Protein AF-A0A9X3JL12-F1 (afdb_monomer)

Mean predicted aligned error: 10.88 Å

Secondary structure (DSSP, 8-state):
---EEEEEEEEEEES-HHHHHHHHHHHHHHHHHHT----------PPPPP---S-----HHHHHHHHHTTSPPP--TTEEEEEEEEEEEE-

Sequence (91 aa):
MANYTVTITYIVEVLDEEQLSTAGAAAWNGSAAEGWAVRSDGEAVAEGASGEADDVSLTPEASLALVTGQFAYPSVPGVRFIGMSTDAQPR

Foldseek 3Di:
DWDKDKDKDWDKDQQDPVFQVVQVVVVCVVCVVVVNHDDDDDDDDDDDDDDDDDDDPCDVFNVVQVVVVPDDDDDGTRMDTDDMGMGMDTD

Solvent-accessible surface area (backbone atoms only — not comparable to full-atom values): 5987 Å² total; per-residue (Å²): 136,87,53,71,46,75,49,77,47,74,43,71,45,79,77,31,70,68,51,31,51,51,51,50,52,52,51,52,61,50,28,67,75,73,72,53,80,83,80,88,76,83,95,84,87,85,89,81,86,89,80,89,89,81,86,80,74,76,42,74,41,54,47,49,25,55,60,61,62,66,59,77,80,80,92,50,68,33,50,46,79,78,46,75,52,58,46,43,43,81,105

Structure (mmCIF, N/CA/C/O backbone):
data_AF-A0A9X3JL12-F1
#
_entry.id   AF-A0A9X3JL12-F1
#
loop_
_atom_site.group_PDB
_atom_site.id
_atom_site.type_symbol
_atom_site.label_atom_id
_atom_site.label_alt_id
_atom_site.label_comp_id
_atom_site.label_asym_id
_atom_site.label_entity_id
_atom_site.label_seq_id
_atom_site.pdbx_PDB_ins_code
_atom_site.Cartn_x
_atom_site.Cartn_y
_atom_site.Cartn_z
_atom_site.occupancy
_atom_site.B_iso_or_equiv
_atom_site.auth_seq_id
_atom_site.auth_comp_id
_atom_site.auth_asym_id
_atom_site.auth_atom_id
_atom_site.pdbx_PDB_model_num
ATOM 1 N N . MET A 1 1 ? 9.876 -19.242 -18.178 1.00 70.56 1 MET A N 1
ATOM 2 C CA . MET A 1 1 ? 9.038 -18.130 -17.681 1.00 70.56 1 MET A CA 1
ATOM 3 C C . MET A 1 1 ? 9.934 -17.218 -16.871 1.00 70.56 1 MET A C 1
ATOM 5 O O . MET A 1 1 ? 10.716 -17.742 -16.087 1.00 70.56 1 MET A O 1
ATOM 9 N N . ALA A 1 2 ? 9.874 -15.910 -17.111 1.00 81.94 2 ALA A N 1
ATOM 10 C CA . ALA A 1 2 ? 10.545 -14.927 -16.267 1.00 81.94 2 ALA A CA 1
ATOM 11 C C . ALA A 1 2 ? 9.648 -14.620 -15.062 1.00 81.94 2 ALA A C 1
ATOM 13 O O . ALA A 1 2 ? 8.429 -14.530 -15.214 1.00 81.94 2 ALA A O 1
ATOM 14 N N . ASN A 1 3 ? 10.248 -14.509 -13.880 1.00 88.62 3 ASN A N 1
ATOM 15 C CA . ASN A 1 3 ? 9.566 -14.020 -12.690 1.00 88.62 3 ASN A CA 1
ATOM 16 C C . ASN A 1 3 ? 9.865 -12.529 -12.558 1.00 88.62 3 ASN A C 1
ATOM 18 O O . ASN A 1 3 ? 10.973 -12.102 -12.867 1.00 88.62 3 ASN A O 1
ATOM 22 N N . TYR A 1 4 ? 8.892 -11.766 -12.078 1.00 86.50 4 TYR A N 1
ATOM 23 C CA . TYR A 1 4 ? 9.027 -10.334 -11.856 1.00 86.50 4 TYR A CA 1
ATOM 24 C C . TYR A 1 4 ? 8.684 -10.007 -10.408 1.00 86.50 4 TYR A C 1
ATOM 26 O O . TYR A 1 4 ? 7.780 -10.611 -9.827 1.00 86.50 4 TYR A O 1
ATOM 34 N N . THR A 1 5 ? 9.403 -9.047 -9.847 1.00 86.19 5 THR A N 1
ATOM 35 C CA . THR A 1 5 ? 9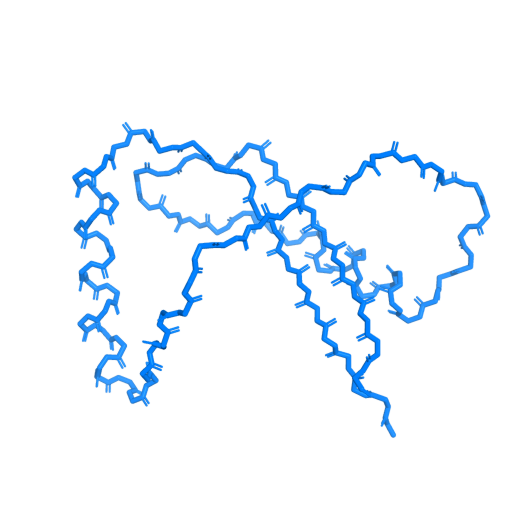.052 -8.367 -8.604 1.00 86.19 5 THR A CA 1
ATOM 36 C C . THR A 1 5 ? 8.415 -7.039 -8.983 1.00 86.19 5 THR A C 1
ATOM 38 O O . THR A 1 5 ? 8.982 -6.294 -9.778 1.00 86.19 5 THR A O 1
ATOM 41 N N . VAL A 1 6 ? 7.234 -6.754 -8.436 1.00 83.00 6 VAL A N 1
ATOM 42 C CA . VAL A 1 6 ? 6.545 -5.474 -8.630 1.00 83.00 6 VAL A CA 1
ATOM 43 C C . VAL A 1 6 ? 6.409 -4.795 -7.276 1.00 83.00 6 VAL A C 1
ATOM 45 O O . VAL A 1 6 ? 5.863 -5.385 -6.342 1.00 83.00 6 VAL A O 1
ATOM 48 N N . THR A 1 7 ? 6.894 -3.563 -7.187 1.00 86.00 7 THR A N 1
ATOM 49 C CA . THR A 1 7 ? 6.821 -2.718 -5.995 1.00 86.00 7 THR A CA 1
ATOM 50 C C . THR A 1 7 ? 5.853 -1.578 -6.271 1.00 86.00 7 THR A C 1
ATOM 52 O O . THR A 1 7 ? 6.025 -0.835 -7.234 1.00 86.00 7 THR A O 1
ATOM 55 N N . ILE A 1 8 ? 4.831 -1.433 -5.427 1.00 85.62 8 ILE A N 1
ATOM 56 C CA . ILE A 1 8 ? 3.897 -0.305 -5.480 1.00 85.62 8 ILE A CA 1
ATOM 57 C C . ILE A 1 8 ? 4.126 0.537 -4.234 1.00 85.62 8 ILE A C 1
ATOM 59 O O . ILE A 1 8 ? 3.972 0.048 -3.114 1.00 85.62 8 ILE A O 1
ATOM 63 N N . THR A 1 9 ? 4.479 1.799 -4.440 1.00 87.75 9 THR A N 1
ATOM 64 C CA . THR A 1 9 ? 4.735 2.752 -3.365 1.00 87.75 9 THR A CA 1
ATOM 65 C C . THR A 1 9 ? 3.600 3.757 -3.319 1.00 87.75 9 THR A C 1
ATOM 67 O O . THR A 1 9 ? 3.294 4.403 -4.318 1.00 87.75 9 THR A O 1
ATOM 70 N N . TYR A 1 10 ? 2.993 3.913 -2.146 1.00 86.69 10 TYR A N 1
ATOM 71 C CA . TYR A 1 10 ? 1.964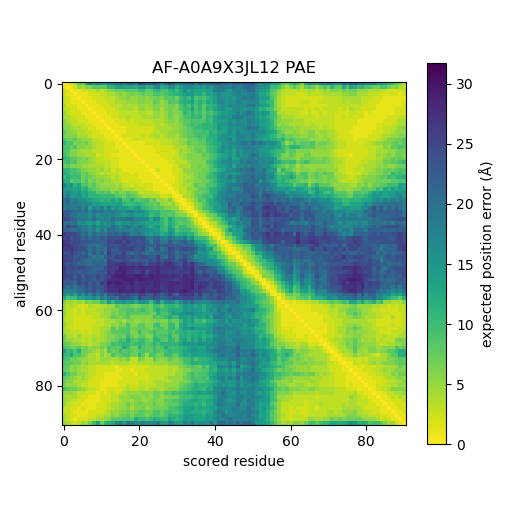 4.915 -1.902 1.00 86.69 10 TYR A CA 1
ATOM 72 C C . TYR A 1 10 ? 2.508 6.026 -1.014 1.00 86.69 10 TYR A C 1
ATOM 74 O O . TYR A 1 10 ? 3.127 5.757 0.014 1.00 86.69 10 TYR A O 1
ATOM 82 N N . ILE A 1 11 ? 2.222 7.270 -1.385 1.00 88.38 11 ILE A N 1
ATOM 83 C CA . ILE A 1 11 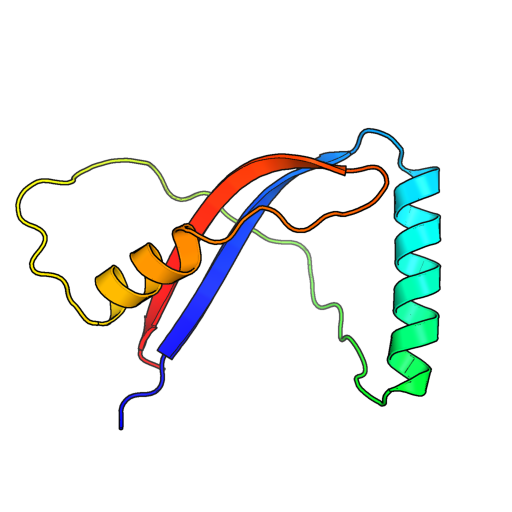? 2.422 8.426 -0.515 1.00 88.38 11 ILE A CA 1
ATOM 84 C C . ILE A 1 11 ? 1.092 8.686 0.178 1.00 88.38 11 ILE A C 1
ATOM 86 O O . ILE A 1 11 ? 0.057 8.846 -0.480 1.00 88.38 11 ILE A O 1
ATOM 90 N N . VAL A 1 12 ? 1.124 8.714 1.505 1.00 92.44 12 VAL A N 1
ATOM 91 C CA . VAL A 1 12 ? -0.071 8.852 2.328 1.00 92.44 12 VAL A CA 1
ATOM 92 C C . VAL A 1 12 ? 0.076 9.962 3.354 1.00 92.44 12 VAL A C 1
ATOM 94 O O . VAL A 1 12 ? 1.171 10.287 3.802 1.00 92.44 12 VAL A O 1
ATOM 97 N N . GLU A 1 13 ? -1.061 10.507 3.751 1.00 93.38 13 GLU A N 1
ATOM 98 C CA . GLU A 1 13 ? -1.208 11.402 4.885 1.00 93.38 13 GLU A CA 1
ATOM 99 C C . GLU A 1 13 ? -2.078 10.712 5.935 1.00 93.38 13 GLU A C 1
ATOM 101 O O . GLU A 1 13 ? -3.162 10.205 5.626 1.00 93.38 13 GLU A O 1
ATOM 106 N N . VAL A 1 14 ? -1.602 10.686 7.177 1.00 93.25 14 VAL A N 1
ATOM 107 C CA . VAL A 1 14 ? -2.370 10.158 8.306 1.00 93.25 14 VAL A CA 1
ATOM 108 C C . VAL A 1 14 ? -3.287 11.265 8.813 1.00 93.25 14 VAL A C 1
ATOM 110 O O . VAL A 1 14 ? -2.823 12.301 9.281 1.00 93.25 14 VAL A O 1
ATOM 113 N N . LEU A 1 15 ? -4.595 11.051 8.680 1.00 95.31 15 LEU A N 1
ATOM 114 C CA . LEU A 1 15 ? -5.631 11.981 9.129 1.00 95.31 15 LEU A CA 1
ATOM 115 C C . LEU A 1 15 ? -6.102 11.676 10.556 1.00 95.31 15 LEU A C 1
ATOM 117 O O . LEU A 1 15 ? -6.533 12.587 11.258 1.00 95.31 15 LEU A O 1
ATOM 121 N N . ASP A 1 16 ? -6.049 10.404 10.962 1.00 94.50 16 ASP A N 1
ATOM 122 C CA . ASP A 1 16 ? -6.484 9.926 12.277 1.00 94.50 16 ASP A CA 1
ATOM 123 C C . ASP A 1 16 ? -5.631 8.720 12.712 1.00 94.50 16 ASP A C 1
ATOM 125 O O . ASP A 1 16 ? -5.790 7.599 12.217 1.00 94.50 16 ASP A O 1
ATOM 129 N N . GLU A 1 17 ? -4.700 8.965 13.637 1.00 91.06 17 GLU A N 1
ATOM 130 C CA . GLU A 1 17 ? -3.779 7.950 14.161 1.00 91.06 17 GLU A CA 1
ATOM 131 C C . GLU A 1 17 ? -4.485 6.876 15.004 1.00 91.06 17 GLU A C 1
ATOM 133 O O . GLU A 1 17 ? -4.074 5.713 14.990 1.00 91.06 17 GLU A O 1
ATOM 138 N N . GLU A 1 18 ? -5.561 7.225 15.716 1.00 92.06 18 GLU A N 1
ATOM 139 C CA . GLU A 1 18 ? -6.300 6.279 16.559 1.00 92.06 18 GLU A CA 1
ATOM 140 C C . GLU A 1 18 ? -7.077 5.286 15.691 1.00 92.06 18 GLU A C 1
ATOM 142 O O . GLU A 1 18 ? -7.039 4.069 15.920 1.00 92.06 18 GLU A O 1
ATOM 147 N N . GLN A 1 19 ? -7.734 5.794 14.646 1.00 89.38 19 GLN A N 1
ATOM 148 C CA . GLN A 1 19 ? -8.443 4.965 13.678 1.00 89.38 19 GLN A CA 1
ATOM 149 C C . GLN A 1 19 ? -7.480 4.048 12.913 1.00 89.38 19 GLN A C 1
ATOM 151 O O . GLN A 1 19 ? -7.778 2.861 12.747 1.00 89.38 19 GLN A O 1
ATOM 156 N N . LEU A 1 20 ? -6.316 4.562 12.499 1.00 89.94 20 LEU A N 1
ATOM 157 C CA . LEU A 1 20 ? -5.283 3.764 11.837 1.00 89.94 20 LEU A CA 1
ATOM 158 C C . LEU A 1 20 ? -4.734 2.665 12.760 1.00 89.94 20 LEU A C 1
ATOM 160 O O . LEU A 1 20 ? -4.650 1.505 12.356 1.00 89.94 20 LEU A O 1
ATOM 164 N N . SER A 1 21 ? -4.413 3.003 14.011 1.00 87.81 21 SER A N 1
ATOM 165 C CA . SER A 1 21 ? -3.928 2.045 15.014 1.00 87.81 21 SER A CA 1
ATOM 166 C C . SER A 1 21 ? -4.954 0.940 15.290 1.00 87.81 21 SER A C 1
ATOM 168 O O . SER A 1 21 ? -4.622 -0.249 15.288 1.00 87.81 21 SER A O 1
ATOM 170 N N . THR A 1 22 ? -6.232 1.308 15.423 1.00 88.19 22 THR A N 1
ATOM 171 C CA . THR A 1 22 ? -7.332 0.352 15.618 1.00 88.19 22 THR A CA 1
ATOM 172 C C . THR A 1 22 ? -7.495 -0.576 14.414 1.00 88.19 22 THR A C 1
ATOM 174 O O . THR A 1 22 ? -7.628 -1.792 14.581 1.00 88.19 22 THR A O 1
ATOM 177 N N . ALA A 1 23 ? -7.445 -0.029 13.195 1.00 86.31 23 ALA A N 1
ATOM 178 C CA . ALA A 1 23 ? -7.512 -0.816 11.966 1.00 86.31 23 ALA A CA 1
ATOM 179 C C . ALA A 1 23 ? -6.315 -1.775 11.838 1.00 86.31 23 ALA A C 1
ATOM 181 O O . ALA A 1 23 ? -6.501 -2.945 11.498 1.00 86.31 23 ALA A O 1
ATOM 182 N N . GLY A 1 24 ? -5.106 -1.317 12.180 1.00 84.69 24 GLY A N 1
ATOM 183 C CA . GLY A 1 24 ? -3.897 -2.140 12.206 1.00 84.69 24 GLY A CA 1
ATOM 184 C C . GLY A 1 24 ? -3.990 -3.296 13.205 1.00 84.69 24 GLY A C 1
ATOM 185 O O . GLY A 1 24 ? -3.691 -4.438 12.857 1.00 84.69 24 GLY A O 1
ATOM 186 N N . ALA A 1 25 ? -4.485 -3.037 14.418 1.00 82.56 25 ALA A N 1
ATOM 187 C CA . ALA A 1 25 ? -4.709 -4.074 15.425 1.00 82.56 25 ALA A CA 1
ATOM 188 C C . ALA A 1 25 ? -5.754 -5.111 14.973 1.00 82.56 25 ALA A C 1
ATOM 190 O O . ALA A 1 25 ? -5.564 -6.315 15.164 1.00 82.56 25 ALA A O 1
ATOM 191 N N . ALA A 1 26 ? -6.844 -4.667 14.338 1.00 81.25 26 ALA A N 1
ATOM 192 C CA . ALA A 1 26 ? -7.861 -5.559 13.784 1.00 81.25 26 ALA A CA 1
ATOM 193 C C . ALA A 1 26 ? -7.300 -6.439 12.653 1.00 81.25 26 ALA A C 1
ATOM 195 O O . ALA A 1 26 ? -7.515 -7.652 12.658 1.00 81.25 26 ALA A O 1
ATOM 196 N N . ALA A 1 27 ? -6.534 -5.849 11.729 1.00 79.81 27 ALA A N 1
ATOM 197 C CA . ALA A 1 27 ? -5.881 -6.573 10.640 1.00 79.81 27 ALA A CA 1
ATOM 198 C C . ALA A 1 27 ? -4.852 -7.589 11.161 1.00 79.81 27 ALA A C 1
ATOM 200 O O . ALA A 1 27 ? -4.832 -8.730 10.703 1.00 79.81 27 ALA A O 1
ATOM 201 N N . TRP A 1 28 ? -4.051 -7.217 12.166 1.00 76.25 28 TRP 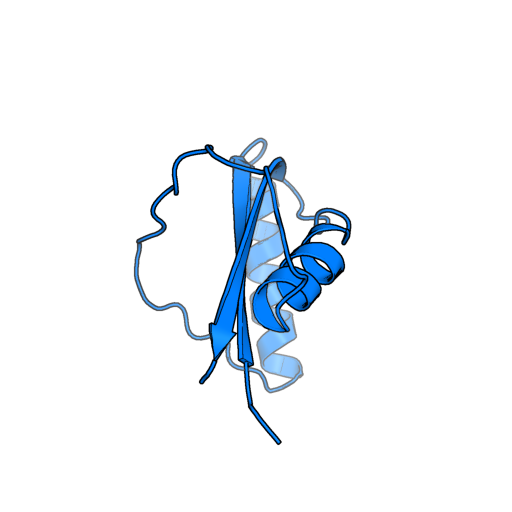A N 1
ATOM 202 C CA . TRP A 1 28 ? -3.107 -8.126 12.819 1.00 76.25 28 TRP A CA 1
ATOM 203 C C . TRP A 1 28 ? -3.817 -9.343 13.422 1.00 76.25 28 TRP A C 1
ATOM 205 O O . TRP A 1 28 ? -3.457 -10.485 13.129 1.00 76.25 28 TRP A O 1
ATOM 215 N N . ASN A 1 29 ? -4.878 -9.108 14.198 1.00 73.69 29 ASN A N 1
ATOM 216 C CA . ASN A 1 29 ? -5.666 -10.180 14.805 1.00 73.69 29 ASN A CA 1
ATOM 217 C C . ASN A 1 29 ? -6.338 -11.081 13.755 1.00 73.69 29 ASN A C 1
ATOM 219 O O . ASN A 1 29 ? -6.399 -12.295 13.948 1.00 73.69 29 ASN A O 1
ATOM 223 N N . GLY A 1 30 ? -6.795 -10.513 12.635 1.00 68.75 30 GLY A N 1
ATOM 224 C CA . GLY A 1 30 ? -7.319 -11.276 11.499 1.00 68.75 30 GLY A CA 1
ATOM 225 C C . GLY A 1 30 ? -6.249 -12.123 10.801 1.00 68.75 30 GLY A C 1
ATOM 226 O O . GLY A 1 30 ? -6.482 -13.294 10.512 1.00 68.75 30 GLY A O 1
ATOM 227 N N . SER A 1 31 ? -5.044 -11.579 10.606 1.00 67.44 31 SER A N 1
ATOM 228 C CA . SER A 1 31 ? -3.938 -12.281 9.932 1.00 67.44 31 SER A CA 1
ATOM 229 C C . SER A 1 31 ? -3.476 -13.536 10.684 1.00 67.44 31 SER A C 1
ATOM 231 O O . SER A 1 31 ? -3.137 -14.551 10.071 1.00 67.44 31 SER A O 1
ATOM 233 N N . ALA A 1 32 ? -3.545 -13.506 12.019 1.00 59.72 32 ALA A N 1
ATOM 234 C CA . ALA A 1 32 ? -3.242 -14.656 12.864 1.00 59.72 32 ALA A CA 1
ATOM 235 C C . ALA A 1 32 ? -4.243 -15.812 12.671 1.00 59.72 32 ALA A C 1
ATOM 237 O O . ALA A 1 32 ? -3.863 -16.972 12.823 1.00 59.72 32 ALA A O 1
ATOM 238 N N . ALA A 1 33 ? -5.498 -15.515 12.309 1.00 60.09 33 ALA A N 1
ATOM 239 C CA . ALA A 1 33 ? -6.521 -16.524 12.036 1.00 60.09 33 ALA A CA 1
ATOM 240 C C . ALA A 1 33 ? -6.357 -17.180 10.653 1.00 60.09 33 ALA A C 1
ATOM 242 O O . ALA A 1 33 ? -6.683 -18.355 10.493 1.00 60.09 33 ALA A O 1
ATOM 243 N N . GLU A 1 34 ? -5.816 -16.453 9.672 1.00 59.41 34 GLU A N 1
ATOM 244 C CA . GLU A 1 34 ? -5.623 -16.945 8.298 1.00 59.41 34 G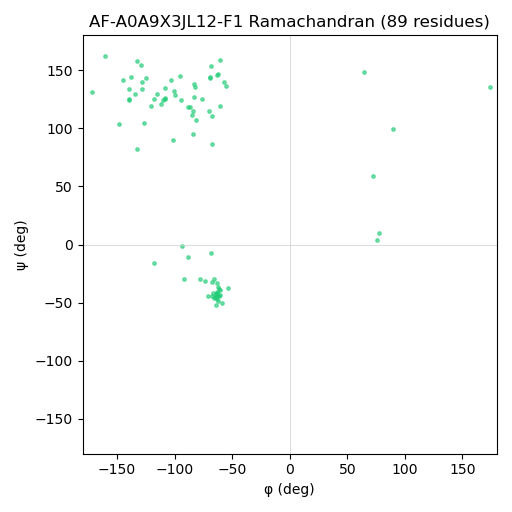LU A CA 1
ATOM 245 C C . GLU A 1 34 ? -4.231 -17.560 8.051 1.00 59.41 34 GLU A C 1
ATOM 247 O O . GLU A 1 34 ? -3.951 -18.075 6.969 1.00 59.41 34 GLU A O 1
ATOM 252 N N . GLY A 1 35 ? -3.357 -17.570 9.066 1.00 49.91 35 GLY A N 1
ATOM 253 C CA . GLY A 1 35 ? -2.051 -18.240 9.027 1.00 49.91 35 GLY A CA 1
ATOM 254 C C . GLY A 1 35 ? -0.964 -17.487 8.253 1.00 49.91 35 GLY A C 1
ATOM 255 O O . GLY A 1 35 ? 0.110 -18.038 8.011 1.00 49.91 35 GLY A O 1
ATOM 256 N N . TRP A 1 36 ? -1.220 -16.237 7.861 1.00 45.53 36 TRP A N 1
ATOM 257 C CA . TRP A 1 36 ? -0.267 -15.399 7.135 1.00 45.53 36 TRP A CA 1
ATOM 258 C C . TRP A 1 36 ? 0.359 -14.426 8.133 1.00 45.53 36 TRP A C 1
ATOM 260 O O . TRP A 1 36 ? -0.158 -13.343 8.386 1.00 45.53 36 TRP A O 1
ATOM 270 N N . ALA A 1 37 ? 1.466 -14.841 8.750 1.00 47.16 37 ALA A N 1
ATOM 271 C CA . ALA A 1 37 ? 2.207 -13.991 9.674 1.00 47.16 37 ALA A CA 1
ATOM 272 C C . ALA A 1 37 ? 2.844 -12.822 8.908 1.00 47.16 37 ALA A C 1
ATOM 274 O O . ALA A 1 37 ? 3.787 -13.013 8.136 1.00 47.16 37 ALA A O 1
ATOM 275 N N . VAL A 1 38 ? 2.342 -11.608 9.132 1.00 48.19 38 VAL A N 1
ATOM 276 C CA . VAL A 1 38 ? 2.962 -10.385 8.616 1.00 48.19 38 VAL A CA 1
ATOM 277 C C . VAL A 1 38 ? 4.269 -10.161 9.380 1.00 48.19 38 VAL A C 1
ATOM 279 O O . VAL A 1 38 ? 4.266 -9.956 10.592 1.00 48.19 38 VAL A O 1
ATOM 282 N N . ARG A 1 39 ? 5.410 -10.230 8.686 1.00 43.62 39 ARG A N 1
ATOM 283 C CA . ARG A 1 39 ? 6.702 -9.782 9.227 1.00 43.62 39 ARG A CA 1
ATOM 284 C C . ARG A 1 39 ? 6.863 -8.297 8.923 1.00 43.62 39 ARG A C 1
ATOM 286 O O . ARG A 1 39 ? 6.892 -7.921 7.758 1.00 43.62 39 ARG A O 1
ATOM 293 N N . SER A 1 40 ? 6.972 -7.472 9.961 1.00 41.50 40 SER A N 1
ATOM 294 C CA . SER A 1 40 ? 7.423 -6.085 9.840 1.00 41.50 40 SER A CA 1
ATOM 295 C C . SER A 1 40 ? 8.950 -6.053 9.914 1.00 41.50 40 SER A C 1
ATOM 297 O O . SER A 1 40 ? 9.509 -6.451 10.936 1.00 41.50 40 SER A O 1
ATOM 299 N N . ASP A 1 41 ? 9.612 -5.586 8.860 1.00 37.66 41 ASP A N 1
ATOM 300 C CA . ASP A 1 41 ? 11.067 -5.420 8.809 1.00 37.66 41 ASP A CA 1
ATOM 301 C C . ASP A 1 41 ? 11.377 -3.969 8.386 1.00 37.66 41 ASP A C 1
ATOM 303 O O . ASP A 1 41 ? 11.194 -3.634 7.223 1.00 37.66 41 ASP A O 1
ATOM 307 N N . GLY A 1 42 ? 11.794 -3.118 9.338 1.00 42.38 42 GLY A N 1
ATOM 308 C CA . GLY A 1 42 ? 12.540 -1.856 9.131 1.00 42.38 42 GLY A CA 1
ATOM 309 C C . GLY A 1 42 ? 11.912 -0.662 8.370 1.00 42.38 42 GLY A C 1
ATOM 310 O O . GLY A 1 42 ? 11.141 -0.807 7.431 1.00 42.38 42 GLY A O 1
ATOM 311 N N . GLU A 1 43 ? 12.310 0.557 8.770 1.00 48.09 43 GLU A N 1
ATOM 312 C CA . GLU A 1 43 ? 11.981 1.860 8.154 1.00 48.09 43 GLU A CA 1
ATOM 313 C C . GLU A 1 43 ? 12.873 2.173 6.933 1.00 48.09 43 GLU A C 1
ATOM 315 O O . GLU A 1 43 ? 14.033 2.535 7.115 1.00 48.09 43 GLU A O 1
ATOM 320 N N . ALA A 1 44 ? 12.354 2.108 5.700 1.00 39.78 44 ALA A N 1
ATOM 321 C CA . ALA A 1 44 ? 12.833 2.947 4.584 1.00 39.78 44 ALA A CA 1
ATOM 322 C C . ALA A 1 44 ? 11.950 2.819 3.332 1.00 39.78 44 ALA A C 1
ATOM 324 O O . ALA A 1 44 ? 11.729 1.715 2.839 1.00 39.78 44 ALA A O 1
ATOM 325 N N . VAL A 1 45 ? 11.553 3.955 2.746 1.00 35.28 45 VAL A N 1
ATOM 326 C CA . VAL A 1 45 ? 11.090 4.050 1.350 1.00 35.28 45 VAL A CA 1
ATOM 327 C C . VAL A 1 45 ? 11.657 5.338 0.747 1.00 35.28 45 VAL A C 1
ATOM 329 O O . VAL A 1 45 ? 11.489 6.411 1.322 1.00 35.28 45 VAL A O 1
ATOM 332 N N . ALA A 1 46 ? 12.360 5.230 -0.383 1.00 35.03 46 ALA A N 1
ATOM 333 C CA . ALA A 1 46 ? 12.942 6.360 -1.108 1.00 35.03 46 ALA A CA 1
ATOM 334 C C . ALA A 1 46 ? 12.110 6.705 -2.355 1.00 35.03 46 ALA A C 1
ATOM 336 O O . ALA A 1 46 ? 11.610 5.818 -3.046 1.00 35.03 46 ALA A O 1
ATOM 337 N N . GLU A 1 47 ? 11.982 8.002 -2.634 1.00 33.00 47 GLU A N 1
ATOM 338 C CA . GLU A 1 47 ? 11.287 8.571 -3.792 1.00 33.00 47 GLU A CA 1
ATOM 339 C C . GLU A 1 47 ? 12.189 8.561 -5.042 1.00 33.00 47 GLU A C 1
ATOM 341 O O . GLU A 1 47 ? 13.367 8.915 -4.973 1.00 33.00 47 GLU A O 1
ATOM 346 N N . GLY A 1 48 ? 11.635 8.160 -6.191 1.00 36.31 48 GLY A N 1
ATOM 347 C CA . GLY A 1 48 ? 12.284 8.250 -7.502 1.00 36.31 48 GLY A CA 1
ATOM 348 C C . GLY A 1 48 ? 11.773 9.461 -8.283 1.00 36.31 48 GLY A C 1
ATOM 349 O O . GLY A 1 48 ? 10.567 9.683 -8.362 1.00 36.31 48 GLY A O 1
ATOM 350 N N . ALA A 1 49 ? 12.691 10.247 -8.848 1.00 45.47 49 ALA A N 1
ATOM 351 C CA . ALA A 1 49 ? 12.388 11.483 -9.566 1.00 45.47 49 ALA A CA 1
ATOM 352 C C . ALA A 1 49 ? 11.666 11.241 -10.904 1.00 45.47 49 ALA A C 1
ATOM 354 O O . ALA A 1 49 ? 11.983 10.311 -11.644 1.00 45.47 49 ALA A O 1
ATOM 355 N N . SER A 1 50 ? 10.731 12.134 -11.234 1.00 41.62 50 SER A N 1
ATOM 356 C CA . SER A 1 50 ? 9.989 12.147 -12.496 1.00 41.62 50 SER A CA 1
ATOM 357 C C . SER A 1 50 ? 10.831 12.691 -13.655 1.00 41.62 50 SER A C 1
ATOM 359 O O . SER A 1 50 ? 11.273 13.842 -13.600 1.00 41.62 50 SER A O 1
ATOM 361 N N . GLY A 1 51 ? 10.964 11.928 -14.739 1.00 49.50 51 GLY A N 1
ATOM 362 C CA . GLY A 1 51 ? 11.457 12.451 -16.011 1.00 49.50 51 GLY A CA 1
ATOM 363 C C . GLY A 1 51 ? 11.664 11.380 -17.078 1.00 49.50 51 GLY A C 1
ATOM 364 O O . GLY A 1 51 ? 12.263 10.354 -16.799 1.00 49.50 51 GLY A O 1
ATOM 365 N N . GLU A 1 52 ? 11.209 11.711 -18.289 1.00 40.81 52 GLU A N 1
ATOM 366 C CA . GLU A 1 52 ? 11.412 11.043 -19.588 1.00 40.81 52 GLU A CA 1
ATOM 367 C C . GLU A 1 52 ? 10.389 9.963 -19.978 1.00 40.81 52 GLU A C 1
ATOM 369 O O . GLU A 1 52 ? 10.455 8.801 -19.590 1.00 40.81 52 GLU A O 1
ATOM 374 N N . ALA A 1 53 ? 9.445 10.372 -20.828 1.00 44.31 53 ALA A N 1
ATOM 375 C CA . ALA A 1 53 ? 8.611 9.482 -21.620 1.00 44.31 53 ALA A CA 1
ATOM 376 C C . ALA A 1 53 ? 8.607 9.991 -23.065 1.00 44.31 53 ALA A C 1
ATOM 378 O O . ALA A 1 53 ? 7.686 10.691 -23.463 1.00 44.31 53 ALA A O 1
ATOM 379 N N . ASP A 1 54 ? 9.639 9.642 -23.830 1.00 44.34 54 ASP A N 1
ATOM 380 C CA . ASP A 1 54 ? 9.579 9.625 -25.291 1.00 44.34 54 ASP A CA 1
ATOM 381 C C . ASP A 1 54 ? 10.326 8.366 -25.776 1.00 44.34 54 ASP A C 1
ATOM 383 O O . ASP A 1 54 ? 11.466 8.123 -25.390 1.00 44.34 54 ASP A O 1
ATOM 387 N N . ASP A 1 55 ? 9.624 7.543 -26.566 1.00 45.69 55 ASP A N 1
ATOM 388 C CA . ASP A 1 55 ? 9.979 6.199 -27.073 1.00 45.69 55 ASP A CA 1
ATOM 389 C C . ASP A 1 55 ? 9.966 5.014 -26.079 1.00 45.69 55 ASP A C 1
ATOM 391 O O . ASP A 1 55 ? 10.927 4.257 -25.928 1.00 45.69 55 ASP A O 1
ATOM 395 N N . VAL A 1 56 ? 8.806 4.750 -25.461 1.00 49.47 56 VAL A N 1
ATOM 396 C CA . VAL A 1 56 ? 8.589 3.508 -24.696 1.00 49.47 56 VAL A CA 1
ATOM 397 C C . VAL A 1 56 ? 8.167 2.369 -25.631 1.00 49.47 56 VAL A C 1
ATOM 399 O O . VAL A 1 56 ? 6.985 2.161 -25.908 1.00 49.47 56 VAL A O 1
ATOM 402 N N . SER A 1 57 ? 9.134 1.564 -26.076 1.00 52.94 57 SER A N 1
ATOM 403 C CA . SER A 1 57 ? 8.842 0.155 -26.361 1.00 52.94 57 SER A CA 1
ATOM 404 C C . SER A 1 57 ? 8.372 -0.472 -25.049 1.00 52.94 57 SER A C 1
ATOM 406 O O . SER A 1 57 ? 9.101 -0.430 -24.058 1.00 52.94 57 SER A O 1
ATOM 408 N N . LEU A 1 58 ? 7.140 -0.985 -25.009 1.00 63.91 58 LEU A N 1
ATOM 409 C CA . LEU A 1 58 ? 6.564 -1.583 -23.806 1.00 63.91 58 LEU A CA 1
ATOM 410 C C . LEU A 1 58 ? 7.312 -2.876 -23.466 1.00 63.91 58 LEU A C 1
ATOM 412 O O . LEU A 1 58 ? 6.923 -3.971 -23.874 1.00 63.91 58 LEU A O 1
ATOM 416 N N . THR A 1 59 ? 8.407 -2.748 -22.718 1.00 81.88 59 THR A N 1
ATOM 417 C CA . THR A 1 59 ? 9.069 -3.896 -22.106 1.00 81.88 59 THR A CA 1
ATOM 418 C C . THR A 1 59 ? 8.085 -4.592 -21.153 1.00 81.88 59 THR A C 1
ATOM 420 O O . THR A 1 59 ? 7.093 -3.981 -20.727 1.00 81.88 59 THR A O 1
ATOM 423 N N . PRO A 1 60 ? 8.290 -5.877 -20.812 1.00 83.25 60 PRO A N 1
ATOM 424 C CA . PRO A 1 60 ? 7.449 -6.556 -19.828 1.00 83.25 60 PRO A CA 1
ATOM 425 C C . PRO A 1 60 ? 7.361 -5.797 -18.498 1.00 83.25 60 PRO A C 1
ATOM 427 O O . PRO A 1 60 ? 6.288 -5.725 -17.909 1.00 83.25 60 PRO A O 1
ATOM 430 N N . GLU A 1 61 ? 8.459 -5.176 -18.067 1.00 85.00 61 GLU A N 1
ATOM 431 C CA . GLU A 1 61 ? 8.542 -4.345 -16.865 1.00 85.00 61 GLU A CA 1
ATOM 432 C C . GLU A 1 61 ? 7.653 -3.103 -16.989 1.00 85.00 61 GLU A C 1
ATOM 434 O O . GLU A 1 61 ? 6.786 -2.883 -16.145 1.00 85.00 61 GLU A O 1
ATOM 439 N N . ALA A 1 62 ? 7.794 -2.338 -18.077 1.00 77.69 62 ALA A N 1
ATOM 440 C CA . ALA A 1 62 ? 6.972 -1.153 -18.324 1.00 77.69 62 ALA A CA 1
ATOM 441 C C . ALA A 1 62 ? 5.480 -1.508 -18.443 1.00 77.69 62 ALA A C 1
ATOM 443 O O . ALA A 1 62 ? 4.619 -0.800 -17.925 1.00 77.69 62 ALA A O 1
ATOM 444 N N . SER A 1 63 ? 5.170 -2.641 -19.078 1.00 82.50 63 SER A N 1
ATOM 445 C CA . SER A 1 63 ? 3.801 -3.152 -19.204 1.00 82.50 63 SER A CA 1
ATOM 446 C C . SER A 1 63 ? 3.210 -3.526 -17.846 1.00 82.50 63 SER A C 1
ATOM 448 O O . SER A 1 63 ? 2.067 -3.176 -17.556 1.00 82.50 63 SER A O 1
ATOM 450 N N . LEU A 1 64 ? 3.986 -4.219 -17.005 1.00 82.81 64 LEU A N 1
ATOM 451 C CA . LEU A 1 64 ? 3.574 -4.575 -15.651 1.00 82.81 64 LEU A CA 1
ATOM 452 C C . LEU A 1 64 ? 3.335 -3.322 -14.817 1.00 82.81 64 LEU A C 1
ATOM 454 O O . LEU A 1 64 ? 2.262 -3.210 -14.234 1.00 82.81 64 LEU A O 1
ATOM 458 N N . ALA A 1 65 ? 4.270 -2.369 -14.833 1.00 82.75 65 ALA A N 1
ATOM 459 C CA . ALA A 1 65 ? 4.146 -1.122 -14.088 1.00 82.75 65 ALA A CA 1
ATOM 460 C C . ALA A 1 65 ? 2.925 -0.294 -14.523 1.00 82.75 65 ALA A C 1
ATOM 462 O O . ALA A 1 65 ? 2.220 0.249 -13.677 1.00 82.75 65 ALA A O 1
ATOM 463 N N . LEU A 1 66 ? 2.623 -0.242 -15.826 1.00 78.31 66 LEU A N 1
ATOM 464 C CA . LEU A 1 66 ? 1.428 0.434 -16.339 1.00 78.31 66 LEU A CA 1
ATOM 465 C C . LEU A 1 66 ? 0.134 -0.242 -15.884 1.00 78.31 66 LEU A C 1
ATOM 467 O O . LEU A 1 66 ? -0.792 0.445 -15.463 1.00 78.31 66 LEU A O 1
ATOM 471 N N . VAL A 1 67 ? 0.051 -1.572 -15.969 1.00 84.69 67 VAL A N 1
ATOM 472 C CA . VAL A 1 67 ? -1.158 -2.308 -15.571 1.00 84.69 67 VAL A CA 1
ATOM 473 C C . VAL A 1 67 ? -1.373 -2.215 -14.064 1.00 84.69 67 VAL A C 1
ATOM 475 O O . VAL A 1 67 ? -2.493 -1.965 -13.625 1.00 84.69 67 VAL A O 1
ATOM 478 N N . THR A 1 68 ? -0.325 -2.381 -13.254 1.00 82.94 68 THR A N 1
ATOM 479 C CA . THR A 1 68 ? -0.472 -2.299 -11.798 1.00 82.94 68 THR A CA 1
ATOM 480 C C . THR A 1 68 ? -0.666 -0.866 -11.308 1.00 82.94 68 THR A C 1
ATOM 482 O O . THR A 1 68 ? -1.429 -0.649 -10.371 1.00 82.94 68 THR A O 1
ATOM 485 N N . GLY A 1 69 ? -0.082 0.119 -11.993 1.00 79.88 69 GLY A N 1
ATOM 486 C CA . GLY A 1 69 ? -0.309 1.541 -11.736 1.00 79.88 69 GLY A CA 1
ATOM 487 C C . GLY A 1 69 ? -1.718 2.036 -12.093 1.00 79.88 69 GLY A C 1
ATOM 488 O O . GLY A 1 69 ? -2.054 3.176 -11.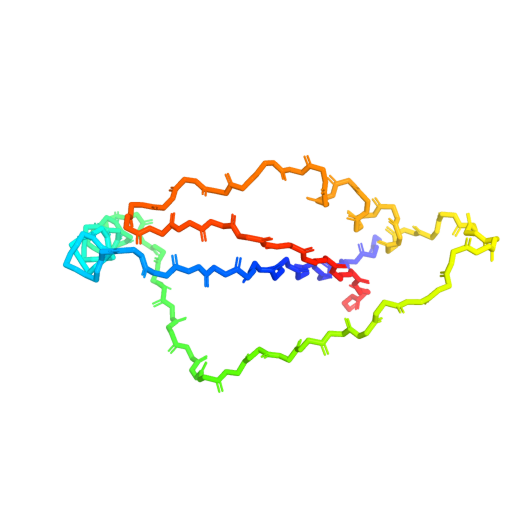791 1.00 79.88 69 GLY A O 1
ATOM 489 N N . GLN A 1 70 ? -2.564 1.212 -12.723 1.00 80.00 70 GLN A N 1
ATOM 490 C CA . GLN A 1 70 ? -3.977 1.536 -12.964 1.00 80.00 70 GLN A CA 1
ATOM 491 C C . GLN A 1 70 ? -4.907 1.118 -11.817 1.00 80.00 70 GLN A C 1
ATOM 493 O O . GLN A 1 70 ? -6.082 1.498 -11.825 1.00 80.00 70 GLN A O 1
ATOM 498 N N . PHE A 1 71 ? -4.434 0.334 -10.842 1.00 78.62 71 PHE A N 1
ATOM 499 C CA . PHE A 1 71 ? -5.277 -0.064 -9.717 1.00 78.62 71 PHE A CA 1
ATOM 500 C C . PHE A 1 71 ? -5.595 1.127 -8.805 1.00 78.62 71 PHE A C 1
ATOM 502 O O . PHE A 1 71 ? -4.783 2.026 -8.595 1.00 78.62 71 PHE A O 1
ATOM 509 N N . ALA A 1 72 ? -6.817 1.136 -8.269 1.00 76.75 72 ALA A N 1
ATOM 510 C CA . ALA A 1 72 ? -7.259 2.163 -7.336 1.00 76.75 72 ALA A CA 1
ATOM 511 C C . ALA A 1 72 ? -6.511 2.063 -5.998 1.00 76.75 72 ALA A C 1
ATOM 513 O O . ALA A 1 72 ? -6.108 0.976 -5.579 1.00 76.75 72 ALA A O 1
ATOM 514 N N . TYR A 1 73 ? -6.400 3.195 -5.300 1.00 82.50 73 TYR A N 1
ATOM 515 C CA . TYR A 1 73 ? -5.847 3.237 -3.950 1.00 82.50 73 TYR A CA 1
ATOM 516 C C . TYR A 1 73 ? -6.590 2.273 -3.016 1.00 82.50 73 TYR A C 1
ATOM 518 O O . TYR A 1 73 ? -7.828 2.240 -3.031 1.00 82.50 73 TYR A O 1
ATOM 526 N N . PRO A 1 74 ? -5.872 1.511 -2.174 1.00 82.00 74 PRO A N 1
ATOM 527 C CA . PRO A 1 74 ? -6.520 0.709 -1.153 1.00 82.00 74 PRO A CA 1
ATOM 528 C C . PRO A 1 74 ? -7.267 1.621 -0.172 1.00 82.00 74 PRO A C 1
ATOM 530 O O . PRO A 1 74 ? -6.846 2.738 0.119 1.00 82.00 74 PRO A O 1
ATOM 533 N N . SER A 1 75 ? -8.392 1.146 0.358 1.00 85.88 75 SER A N 1
ATOM 534 C CA . SER A 1 75 ? -9.110 1.866 1.409 1.00 85.88 75 SER A CA 1
ATOM 535 C C . SER A 1 75 ? -8.498 1.512 2.762 1.00 85.88 75 SER A C 1
ATOM 537 O O . SER A 1 75 ? -8.614 0.374 3.213 1.00 85.88 75 SER A O 1
ATOM 539 N N . VAL A 1 76 ? -7.832 2.481 3.395 1.00 89.88 76 VAL A N 1
ATOM 540 C CA . VAL A 1 76 ? -7.245 2.335 4.734 1.00 89.88 76 VAL A CA 1
ATOM 541 C C . VAL A 1 76 ? -7.870 3.384 5.661 1.00 89.88 76 VAL A C 1
ATOM 543 O O . VAL A 1 76 ? -7.742 4.578 5.386 1.00 89.88 76 VAL A O 1
ATOM 546 N N . PRO A 1 77 ? -8.563 2.976 6.741 1.00 90.94 77 PRO A N 1
ATOM 547 C CA . PRO A 1 77 ? -9.115 3.908 7.723 1.00 90.94 77 PRO A CA 1
ATOM 548 C C . PRO A 1 77 ? -8.036 4.815 8.335 1.00 90.94 77 PRO A C 1
ATOM 550 O O . PRO A 1 77 ? -6.929 4.365 8.621 1.00 90.94 77 PRO A O 1
ATOM 553 N N . GLY A 1 78 ? -8.363 6.092 8.535 1.00 90.75 78 GLY A N 1
ATOM 554 C CA . GLY A 1 78 ? -7.466 7.107 9.094 1.00 90.75 78 GLY A CA 1
ATOM 555 C C . GLY A 1 78 ? -6.394 7.617 8.128 1.00 90.75 78 GLY A C 1
ATOM 556 O O . GLY A 1 78 ? -5.563 8.430 8.526 1.00 90.75 78 GLY A O 1
ATOM 557 N N . VAL A 1 79 ? -6.404 7.176 6.864 1.00 94.56 79 VAL A N 1
ATOM 558 C CA . VAL A 1 79 ? -5.348 7.461 5.886 1.00 94.56 79 VAL A CA 1
ATOM 559 C C . VAL A 1 79 ? -5.924 8.029 4.593 1.00 94.56 79 VAL A C 1
ATOM 561 O O . VAL A 1 79 ? -6.871 7.494 4.015 1.00 94.56 79 VAL A O 1
ATOM 564 N N . ARG A 1 80 ? -5.307 9.104 4.098 1.00 91.44 80 ARG A N 1
ATOM 565 C CA . ARG A 1 80 ? -5.564 9.668 2.771 1.00 91.44 80 ARG A CA 1
ATOM 566 C C . ARG A 1 80 ? -4.385 9.388 1.850 1.00 91.44 80 ARG A C 1
ATOM 568 O O . ARG A 1 80 ? -3.261 9.774 2.142 1.00 91.44 80 ARG A O 1
ATOM 575 N N . PHE A 1 81 ? -4.651 8.768 0.707 1.00 89.94 81 PHE A N 1
ATOM 576 C CA . PHE A 1 81 ? -3.649 8.537 -0.330 1.00 89.94 81 PHE A CA 1
ATOM 577 C C . PHE A 1 81 ? -3.513 9.779 -1.208 1.00 89.94 81 PHE A C 1
ATOM 579 O O . PHE A 1 81 ? -4.514 10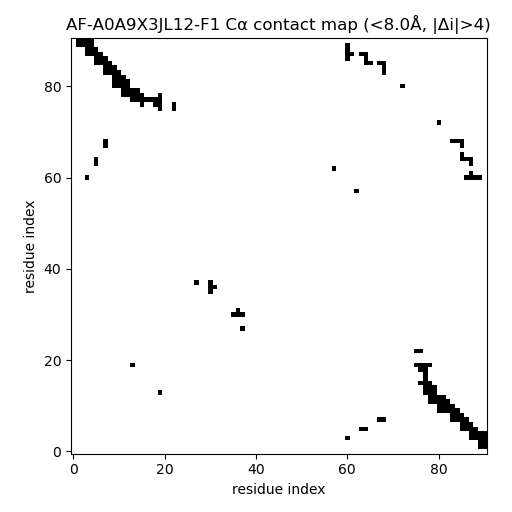.293 -1.710 1.00 89.94 81 PHE A O 1
ATOM 586 N N . ILE A 1 82 ? -2.284 10.268 -1.371 1.00 90.50 82 ILE A N 1
ATOM 587 C CA . ILE A 1 82 ? -1.989 11.504 -2.112 1.00 90.50 82 ILE A CA 1
ATOM 588 C C . ILE A 1 82 ? -1.095 11.272 -3.332 1.00 90.50 82 ILE A C 1
ATOM 590 O O . ILE A 1 82 ? -1.044 12.124 -4.215 1.00 90.50 82 ILE A O 1
ATOM 594 N N . GLY A 1 83 ? -0.427 10.119 -3.415 1.00 87.44 83 GLY A N 1
ATOM 595 C CA . GLY A 1 83 ? 0.399 9.757 -4.561 1.00 87.44 83 GLY A CA 1
ATOM 596 C C . GLY A 1 83 ? 0.666 8.259 -4.653 1.00 87.44 83 GLY A C 1
ATOM 597 O O . GLY A 1 83 ? 0.503 7.520 -3.680 1.00 87.44 83 GLY A O 1
ATOM 598 N N . MET A 1 84 ? 1.087 7.825 -5.839 1.00 86.88 84 MET A N 1
ATOM 599 C CA . MET A 1 84 ? 1.465 6.446 -6.133 1.00 86.88 84 MET A CA 1
ATOM 600 C C . MET A 1 84 ? 2.620 6.417 -7.132 1.00 86.88 84 MET A C 1
ATOM 602 O O . MET A 1 84 ? 2.627 7.184 -8.094 1.00 86.88 84 MET A O 1
ATOM 606 N N . SER A 1 85 ? 3.552 5.492 -6.935 1.00 85.50 85 SER A N 1
ATOM 607 C CA . SER A 1 85 ? 4.539 5.090 -7.933 1.00 85.50 85 SER A CA 1
ATOM 608 C C . SER A 1 85 ? 4.615 3.568 -8.018 1.00 85.50 85 SER A C 1
ATOM 610 O O . SER A 1 85 ? 4.180 2.840 -7.121 1.00 85.50 85 SER A O 1
ATOM 612 N N . THR 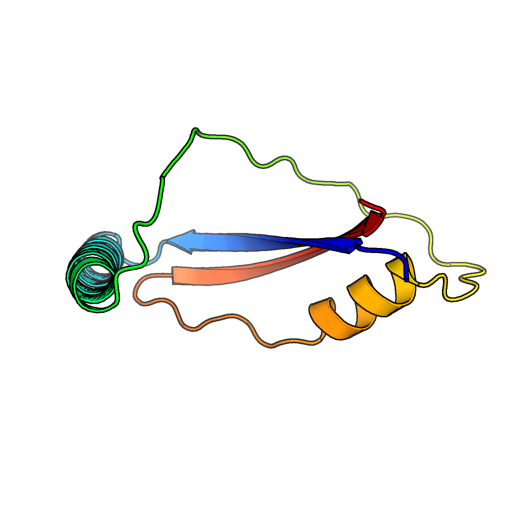A 1 86 ? 5.098 3.063 -9.146 1.00 84.56 86 THR A N 1
ATOM 613 C CA . THR A 1 86 ? 5.180 1.627 -9.412 1.00 84.56 86 THR A CA 1
ATOM 614 C C . THR A 1 86 ? 6.486 1.317 -10.116 1.00 84.56 86 THR A C 1
ATOM 616 O O . THR A 1 86 ? 6.847 1.998 -11.072 1.00 84.56 86 THR A O 1
ATOM 619 N N . ASP A 1 87 ? 7.165 0.277 -9.648 1.00 84.75 87 ASP A N 1
ATOM 620 C CA . ASP A 1 87 ? 8.409 -0.236 -10.209 1.00 84.75 87 ASP A CA 1
ATOM 621 C C . ASP A 1 87 ? 8.277 -1.742 -10.453 1.00 84.75 87 ASP A C 1
ATOM 623 O O . ASP A 1 87 ? 7.673 -2.462 -9.654 1.00 84.75 87 ASP A O 1
ATOM 627 N N . ALA A 1 88 ? 8.813 -2.222 -11.571 1.00 85.81 88 ALA A N 1
ATOM 628 C CA . ALA A 1 88 ? 8.773 -3.630 -11.939 1.00 85.81 88 ALA A CA 1
ATOM 629 C C . ALA A 1 88 ? 10.152 -4.073 -12.421 1.00 85.81 88 ALA A C 1
ATOM 631 O O . ALA A 1 88 ? 10.744 -3.445 -13.295 1.00 85.81 88 ALA A O 1
ATOM 632 N N . GLN A 1 89 ? 10.653 -5.173 -11.865 1.00 86.31 89 GLN A N 1
ATOM 633 C CA . GLN A 1 89 ? 11.999 -5.669 -12.141 1.00 86.31 89 GLN A CA 1
ATOM 634 C C . GLN A 1 89 ? 11.988 -7.190 -12.308 1.00 86.31 89 GLN A C 1
ATOM 636 O O . GLN A 1 89 ? 11.227 -7.876 -11.618 1.00 86.31 89 GLN A O 1
ATOM 641 N N . PRO A 1 90 ? 12.805 -7.756 -13.210 1.00 88.00 90 PRO A N 1
ATOM 642 C CA . PRO A 1 90 ? 12.983 -9.201 -13.279 1.00 88.00 90 PRO A CA 1
ATOM 643 C C . PRO A 1 90 ? 13.608 -9.727 -11.978 1.00 88.00 90 PRO A C 1
ATOM 645 O O . PRO A 1 90 ? 14.415 -9.048 -11.344 1.00 88.00 90 PRO A O 1
ATOM 648 N N . ARG A 1 91 ? 13.217 -10.939 -11.581 1.00 79.88 91 ARG A N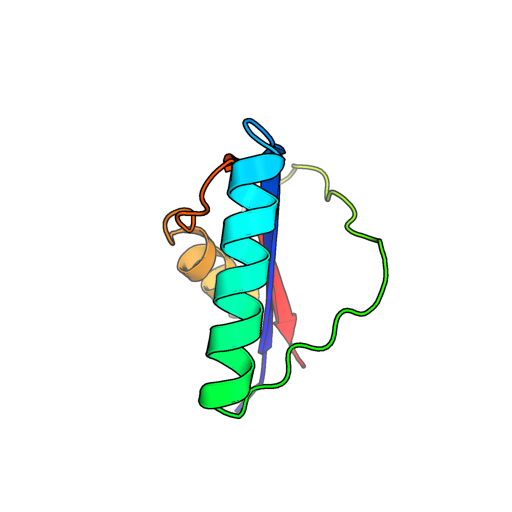 1
ATOM 649 C CA . ARG A 1 91 ? 13.734 -11.639 -10.399 1.00 79.88 91 ARG A CA 1
ATOM 650 C C . ARG A 1 91 ? 14.926 -12.532 -10.724 1.00 79.88 91 ARG A C 1
ATOM 652 O O . ARG A 1 91 ? 14.881 -13.205 -11.780 1.00 79.88 91 ARG A O 1
#

Radius of gyration: 16.45 Å; Cα contacts (8 Å, |Δi|>4): 90; chains: 1; bounding box: 23×31×44 Å

pLDDT: mean 73.35, std 18.97, range [33.0, 95.31]